Protein AF-A0A7X7EU52-F1 (afdb_monomer_lite)

Structure (mmCIF, N/CA/C/O backbone):
data_AF-A0A7X7EU52-F1
#
_entry.id   AF-A0A7X7EU52-F1
#
loop_
_atom_site.group_PDB
_atom_site.id
_atom_site.type_symbol
_atom_site.label_atom_id
_atom_site.label_alt_id
_atom_site.lab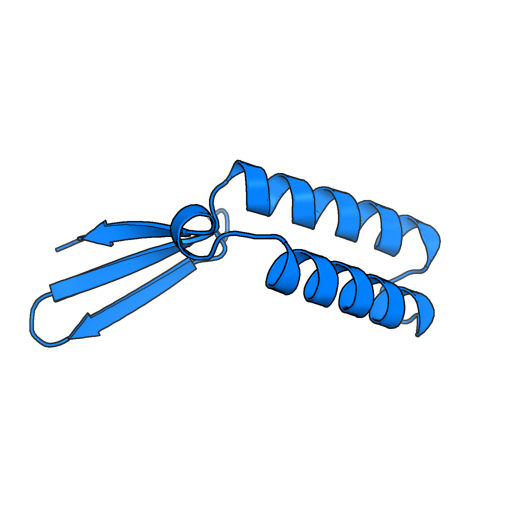el_comp_id
_atom_site.label_asym_id
_atom_site.label_entity_id
_atom_site.label_seq_id
_atom_site.pdbx_PDB_ins_code
_atom_site.Cartn_x
_atom_site.Cartn_y
_atom_site.Cartn_z
_atom_site.occupancy
_atom_site.B_iso_or_equiv
_atom_site.auth_seq_id
_atom_site.auth_comp_id
_atom_site.auth_asym_id
_atom_site.auth_atom_id
_atom_site.pdbx_PDB_model_num
ATOM 1 N N . MET A 1 1 ? 5.218 15.582 8.301 1.00 41.44 1 MET A N 1
ATOM 2 C CA . MET A 1 1 ? 4.813 14.274 8.863 1.00 41.44 1 MET A CA 1
ATOM 3 C C . MET A 1 1 ? 4.994 13.239 7.767 1.00 41.44 1 MET A C 1
ATOM 5 O O . MET A 1 1 ? 4.689 13.591 6.631 1.00 41.44 1 MET A O 1
ATOM 9 N N . PRO A 1 2 ? 5.524 12.032 8.028 1.00 52.69 2 PRO A N 1
ATOM 10 C CA . PRO A 1 2 ? 5.499 10.992 7.009 1.00 52.69 2 PRO A CA 1
ATOM 11 C C . PRO A 1 2 ? 4.031 10.682 6.706 1.00 52.69 2 PRO A C 1
ATOM 13 O O . PRO A 1 2 ? 3.244 10.476 7.627 1.00 52.69 2 PRO A O 1
ATOM 16 N N . PHE A 1 3 ? 3.651 10.718 5.434 1.00 61.16 3 PHE A N 1
ATOM 17 C CA . PHE A 1 3 ? 2.351 10.221 5.009 1.00 61.16 3 PHE A CA 1
ATOM 18 C C . PHE A 1 3 ? 2.454 8.698 4.961 1.00 61.16 3 PHE A C 1
ATOM 20 O O . PHE A 1 3 ? 3.183 8.150 4.137 1.00 61.16 3 PHE A O 1
ATOM 27 N N . PHE A 1 4 ? 1.779 8.022 5.884 1.00 73.56 4 PHE A N 1
ATOM 28 C CA . PHE A 1 4 ? 1.623 6.572 5.844 1.00 73.56 4 PHE A CA 1
ATOM 29 C C . PHE A 1 4 ? 0.411 6.265 4.966 1.00 73.56 4 PHE A C 1
ATOM 31 O O . PHE A 1 4 ? -0.601 6.962 5.053 1.00 73.56 4 PHE A O 1
ATOM 38 N N . ALA A 1 5 ? 0.508 5.249 4.110 1.00 87.38 5 ALA A N 1
ATOM 39 C CA . ALA A 1 5 ? -0.639 4.779 3.345 1.00 87.38 5 ALA A CA 1
ATOM 40 C C . ALA A 1 5 ? -1.634 4.121 4.313 1.00 87.38 5 ALA A C 1
ATOM 42 O O . ALA A 1 5 ? -1.508 2.946 4.643 1.00 87.38 5 ALA A O 1
ATOM 43 N N . GLY A 1 6 ? -2.586 4.902 4.810 1.00 91.19 6 GLY A N 1
ATOM 44 C CA . GLY A 1 6 ? -3.579 4.455 5.773 1.00 91.19 6 GLY A CA 1
ATOM 45 C C . GLY A 1 6 ? -4.784 5.383 5.818 1.00 91.19 6 GLY A C 1
ATOM 46 O O . GLY A 1 6 ? -4.737 6.511 5.323 1.00 91.19 6 GLY A O 1
ATOM 47 N N . ALA A 1 7 ? -5.874 4.880 6.384 1.00 93.69 7 ALA A N 1
ATOM 48 C CA . ALA A 1 7 ? -7.135 5.595 6.501 1.00 93.69 7 ALA A CA 1
ATOM 49 C C . ALA A 1 7 ? -7.830 5.273 7.828 1.00 93.69 7 ALA A C 1
ATOM 51 O O . ALA A 1 7 ? -7.761 4.145 8.323 1.00 93.69 7 ALA A O 1
ATOM 52 N N . ASP A 1 8 ? -8.527 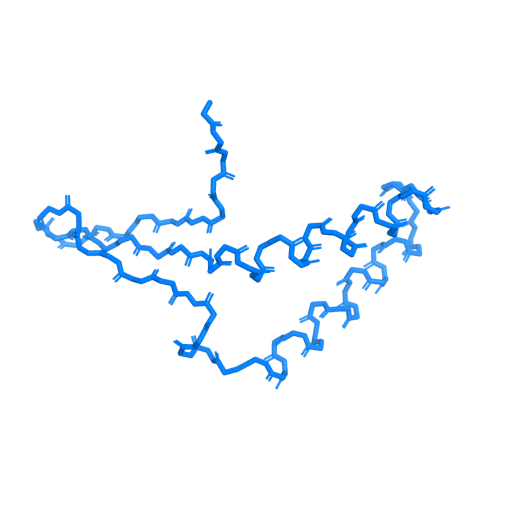6.274 8.363 1.00 94.75 8 ASP A N 1
ATOM 53 C CA . ASP A 1 8 ? -9.305 6.173 9.594 1.00 94.75 8 ASP A CA 1
ATOM 54 C C . ASP A 1 8 ? -10.793 6.028 9.256 1.00 94.75 8 ASP A C 1
ATOM 56 O O . ASP A 1 8 ? -11.353 6.800 8.474 1.00 94.75 8 ASP A O 1
ATOM 60 N N . PHE A 1 9 ? -11.440 5.042 9.871 1.00 94.81 9 PHE A N 1
ATOM 61 C CA . PHE A 1 9 ? -12.853 4.734 9.692 1.00 94.81 9 PHE A CA 1
ATOM 62 C C . PHE A 1 9 ? -13.572 4.866 11.030 1.00 94.81 9 PHE A C 1
ATOM 64 O O . PHE A 1 9 ? -13.342 4.075 11.945 1.00 94.81 9 PHE A O 1
ATOM 71 N N . THR A 1 10 ? -14.457 5.854 11.143 1.00 96.19 10 THR A N 1
ATOM 72 C CA . THR A 1 10 ? -15.203 6.134 12.378 1.00 96.19 10 THR A CA 1
ATOM 73 C C . THR A 1 10 ? -16.653 5.690 12.251 1.00 96.19 10 THR A C 1
ATOM 75 O O . THR A 1 10 ? -17.350 6.078 11.313 1.00 96.19 10 THR A O 1
ATOM 78 N N . HIS A 1 11 ? -17.136 4.923 13.228 1.00 95.38 11 HIS A N 1
ATOM 79 C CA . HIS A 1 11 ? -18.552 4.605 13.379 1.00 95.38 11 HIS A CA 1
ATOM 80 C C . HIS A 1 11 ? -18.949 4.679 14.857 1.00 95.38 11 HIS A C 1
ATOM 82 O O . HIS A 1 11 ? -18.428 3.940 15.694 1.00 95.38 11 HIS A O 1
ATOM 88 N N . LYS A 1 12 ? -19.906 5.566 15.168 1.00 92.94 12 LYS A N 1
ATOM 89 C CA . LYS A 1 12 ? -20.246 5.969 16.544 1.00 92.94 12 LYS A CA 1
ATOM 90 C C . LYS A 1 12 ? -19.004 6.527 17.256 1.00 92.94 12 LYS A C 1
ATOM 92 O O . LYS A 1 12 ? -18.380 7.438 16.728 1.00 92.94 12 LYS A O 1
ATOM 97 N N . GLU A 1 13 ? -18.643 5.979 18.412 1.00 93.94 13 GLU A N 1
ATOM 98 C CA . GLU A 1 13 ? -17.501 6.414 19.229 1.00 93.94 13 GLU A CA 1
ATOM 99 C C . GLU A 1 13 ? -16.243 5.563 19.004 1.00 93.94 13 GLU A C 1
ATOM 101 O O . GLU A 1 13 ? -15.292 5.658 19.767 1.00 93.94 13 GLU A O 1
ATOM 106 N N . ARG A 1 14 ? -16.225 4.722 17.961 1.00 95.38 14 ARG A N 1
ATOM 107 C CA . ARG A 1 14 ? -15.088 3.856 17.643 1.00 95.38 14 ARG A CA 1
ATOM 108 C C . ARG A 1 14 ? -14.475 4.254 16.310 1.00 95.38 14 ARG A C 1
ATOM 110 O O . ARG A 1 14 ? -15.179 4.283 15.297 1.00 95.38 14 ARG A O 1
ATOM 117 N N . THR A 1 15 ? -13.168 4.484 16.298 1.00 97.19 15 THR A N 1
ATOM 118 C CA . THR A 1 15 ? -12.375 4.651 15.080 1.00 97.19 15 THR A CA 1
ATOM 119 C C . THR A 1 15 ? -11.403 3.496 14.941 1.00 97.19 15 THR A C 1
ATOM 121 O O . THR A 1 15 ? -10.711 3.090 15.874 1.00 97.19 15 THR A O 1
ATOM 124 N N . VAL A 1 16 ? -11.384 2.943 13.737 1.00 95.69 16 VAL A N 1
ATOM 125 C CA . VAL A 1 16 ? -10.422 1.935 13.322 1.00 95.69 16 VAL A CA 1
ATOM 126 C C . VAL A 1 16 ? -9.493 2.578 12.309 1.00 95.69 16 VAL A C 1
ATOM 128 O O . VAL A 1 16 ? -9.955 3.127 11.309 1.00 95.69 16 VAL A O 1
ATOM 131 N N . ARG A 1 17 ? -8.192 2.503 12.561 1.00 94.50 17 ARG A N 1
ATOM 132 C CA . ARG A 1 17 ? -7.158 2.856 11.598 1.00 94.50 17 ARG A CA 1
ATOM 133 C C . ARG A 1 17 ? -6.744 1.606 10.848 1.00 94.50 17 ARG A C 1
ATOM 135 O O . ARG A 1 17 ? -6.398 0.605 11.465 1.00 94.50 17 ARG A O 1
ATOM 142 N N . ILE A 1 18 ? -6.759 1.683 9.525 1.00 93.19 18 ILE A N 1
ATOM 143 C CA . ILE A 1 18 ? -6.225 0.643 8.648 1.00 93.19 18 ILE A CA 1
ATOM 144 C C . ILE A 1 18 ? -4.984 1.217 7.974 1.00 93.19 18 ILE A C 1
ATOM 146 O O . ILE A 1 18 ? -5.079 2.230 7.278 1.00 93.19 18 ILE A O 1
ATOM 150 N N . THR A 1 19 ? -3.833 0.579 8.169 1.00 93.19 19 THR A N 1
ATOM 151 C CA . THR A 1 19 ? -2.540 1.030 7.633 1.00 93.19 19 THR A CA 1
ATOM 152 C C . THR A 1 19 ? -1.915 -0.066 6.784 1.00 93.19 19 THR A C 1
ATOM 154 O O . THR A 1 19 ? -1.912 -1.225 7.178 1.00 93.19 19 THR A O 1
ATOM 157 N N . LEU A 1 20 ? -1.375 0.275 5.613 1.00 91.12 20 LEU A N 1
ATOM 158 C CA . LEU A 1 20 ? -0.576 -0.657 4.817 1.00 91.12 20 LEU A CA 1
ATOM 159 C C . LEU A 1 20 ? 0.676 -1.048 5.606 1.00 91.12 20 LEU A C 1
ATOM 161 O O . LEU A 1 20 ? 1.413 -0.160 6.044 1.00 91.12 20 LEU A O 1
ATOM 165 N N . LYS A 1 21 ? 0.942 -2.353 5.744 1.00 91.50 21 LYS A N 1
ATOM 166 C CA . LYS A 1 21 ? 2.136 -2.831 6.453 1.00 91.50 21 LYS A CA 1
ATOM 167 C C . LYS A 1 21 ? 3.395 -2.161 5.909 1.00 91.50 21 LYS A C 1
ATOM 169 O O . LYS A 1 21 ? 3.581 -2.045 4.694 1.00 91.50 21 LYS A O 1
ATOM 174 N N . LYS A 1 22 ? 4.283 -1.748 6.814 1.00 89.94 22 LYS A N 1
ATOM 175 C CA . LYS A 1 22 ? 5.474 -0.954 6.481 1.00 89.94 22 LYS A CA 1
ATOM 176 C C . LYS A 1 22 ? 6.358 -1.621 5.422 1.00 89.94 22 LYS A C 1
ATOM 178 O O . LYS A 1 22 ? 6.669 -0.980 4.424 1.00 89.94 22 LYS A O 1
ATOM 183 N N . ASP A 1 23 ? 6.694 -2.897 5.594 1.00 88.94 23 ASP A N 1
ATOM 184 C CA . ASP A 1 23 ? 7.560 -3.643 4.661 1.00 88.94 23 ASP A CA 1
ATOM 185 C C . ASP A 1 23 ? 6.976 -3.680 3.241 1.00 88.94 23 ASP A C 1
ATOM 187 O O . ASP A 1 23 ? 7.670 -3.633 2.225 1.00 88.94 23 ASP A O 1
ATOM 191 N N . LEU A 1 24 ? 5.652 -3.739 3.185 1.00 88.75 24 LEU A N 1
ATOM 192 C CA . LEU A 1 24 ? 4.855 -3.861 1.982 1.00 88.75 24 LEU A CA 1
ATOM 193 C C . LEU A 1 24 ? 4.776 -2.499 1.265 1.00 88.75 24 LEU A C 1
ATOM 195 O O . LEU A 1 24 ? 4.971 -2.420 0.051 1.00 88.75 24 LEU A O 1
ATOM 199 N N . ALA A 1 25 ? 4.622 -1.412 2.027 1.00 88.94 25 ALA A N 1
ATOM 200 C CA . ALA A 1 25 ? 4.732 -0.040 1.535 1.00 88.94 25 ALA A CA 1
ATOM 201 C C . ALA A 1 25 ? 6.146 0.294 1.022 1.00 88.94 25 ALA A C 1
ATOM 203 O O . ALA A 1 25 ? 6.289 0.905 -0.039 1.00 88.94 25 ALA A O 1
ATOM 204 N N . GLU A 1 26 ? 7.190 -0.118 1.745 1.00 89.94 26 GLU A N 1
ATOM 205 C CA . GLU A 1 26 ? 8.589 0.091 1.353 1.00 89.94 26 GLU A CA 1
ATOM 206 C C . GLU A 1 26 ? 8.921 -0.648 0.057 1.00 89.94 26 GLU A C 1
ATOM 208 O O . GLU A 1 26 ? 9.495 -0.053 -0.858 1.00 89.94 26 GLU A O 1
ATOM 213 N N . ARG A 1 27 ? 8.484 -1.906 -0.065 1.00 88.94 27 ARG A N 1
ATOM 214 C CA . ARG A 1 27 ? 8.647 -2.700 -1.285 1.00 88.94 27 ARG A CA 1
ATOM 215 C C . ARG A 1 27 ? 7.965 -2.050 -2.489 1.00 88.94 27 ARG A C 1
ATOM 217 O O . ARG A 1 27 ? 8.621 -1.830 -3.505 1.00 88.94 27 ARG A O 1
ATOM 224 N N . ILE A 1 28 ? 6.678 -1.709 -2.369 1.00 88.50 28 ILE A N 1
ATOM 225 C CA . ILE A 1 28 ? 5.924 -1.074 -3.462 1.00 88.50 28 ILE A CA 1
ATOM 226 C C . ILE A 1 28 ? 6.571 0.265 -3.838 1.00 88.50 28 ILE A C 1
ATOM 228 O O . ILE A 1 28 ? 6.766 0.549 -5.017 1.00 88.50 28 ILE A O 1
ATOM 232 N N . SER A 1 29 ? 6.960 1.082 -2.853 1.00 88.44 29 SER A N 1
ATOM 233 C CA . SER A 1 29 ? 7.629 2.361 -3.115 1.00 88.44 29 SER A CA 1
ATOM 234 C C . SER A 1 29 ? 8.972 2.182 -3.830 1.00 88.44 29 SER A C 1
ATOM 236 O O . SER A 1 29 ? 9.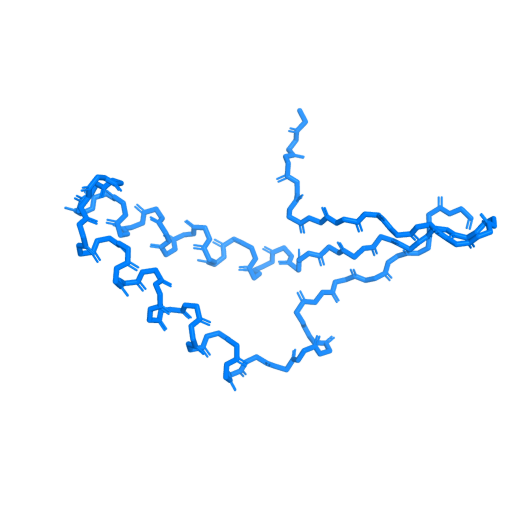295 2.978 -4.710 1.00 88.44 29 SER A O 1
ATOM 238 N N . GLY A 1 30 ? 9.739 1.145 -3.481 1.00 89.94 30 GLY A N 1
ATOM 239 C CA . GLY A 1 30 ? 10.990 0.794 -4.152 1.00 89.94 30 GLY A CA 1
ATOM 240 C C . GLY A 1 30 ? 10.785 0.465 -5.630 1.00 89.94 30 GLY A C 1
ATOM 241 O O . GLY A 1 30 ? 11.421 1.078 -6.485 1.00 89.94 30 GLY A O 1
ATOM 242 N N . GLU A 1 31 ? 9.834 -0.419 -5.933 1.00 88.69 31 GLU A N 1
ATOM 243 C CA . GLU A 1 31 ? 9.507 -0.804 -7.312 1.00 88.69 31 GLU A CA 1
ATOM 244 C C . GLU A 1 31 ? 9.017 0.396 -8.138 1.00 88.69 31 GLU A C 1
ATOM 246 O O . GLU A 1 31 ? 9.468 0.614 -9.260 1.00 88.69 31 GLU A O 1
ATOM 251 N N . LEU A 1 32 ? 8.142 1.235 -7.572 1.00 88.50 32 LEU A N 1
ATOM 252 C CA . LEU A 1 32 ? 7.650 2.435 -8.258 1.00 88.50 32 LEU A CA 1
ATOM 253 C C . LEU A 1 32 ? 8.761 3.456 -8.533 1.00 88.50 32 LEU A C 1
ATOM 255 O O . LEU A 1 32 ? 8.739 4.111 -9.577 1.00 88.50 32 LEU A O 1
ATOM 259 N N . LYS A 1 33 ? 9.731 3.603 -7.620 1.00 89.44 33 LYS A N 1
ATOM 260 C CA . LYS A 1 33 ? 10.893 4.483 -7.818 1.00 89.44 33 LYS A CA 1
ATOM 261 C C . LYS A 1 33 ? 11.776 4.000 -8.961 1.00 89.44 33 LYS A C 1
ATOM 263 O O . LYS A 1 33 ? 12.228 4.830 -9.743 1.00 89.44 33 LYS A O 1
ATOM 268 N N . GLU A 1 34 ? 11.997 2.694 -9.069 1.00 88.75 34 GLU A N 1
ATOM 269 C CA . GLU A 1 34 ? 12.792 2.103 -10.148 1.00 88.75 34 GLU A CA 1
ATOM 270 C C . GLU A 1 34 ? 12.119 2.301 -11.514 1.00 88.75 34 GLU A C 1
ATOM 272 O O . GLU A 1 34 ? 12.748 2.802 -12.445 1.00 88.75 34 GLU A O 1
ATOM 277 N N . ILE A 1 35 ? 10.815 2.021 -11.618 1.00 86.19 35 ILE A N 1
ATOM 278 C CA . ILE A 1 35 ? 10.055 2.226 -12.863 1.00 86.19 35 ILE A CA 1
ATOM 279 C C . ILE A 1 35 ? 10.045 3.713 -13.248 1.00 86.19 35 ILE A C 1
ATOM 281 O O . ILE A 1 35 ? 10.266 4.053 -14.411 1.00 86.19 35 ILE A O 1
ATOM 285 N N . ASN A 1 36 ? 9.830 4.610 -12.278 1.00 87.38 36 ASN A N 1
ATOM 286 C CA . ASN A 1 36 ? 9.865 6.053 -12.519 1.00 87.38 36 ASN A CA 1
ATOM 287 C C . ASN A 1 36 ? 11.250 6.528 -12.989 1.00 87.38 36 ASN A C 1
ATOM 289 O O . ASN A 1 36 ? 11.333 7.358 -13.888 1.00 87.38 36 ASN A O 1
ATOM 293 N N . PHE A 1 37 ? 12.334 5.993 -12.419 1.00 88.62 37 PHE A N 1
ATOM 294 C CA . PHE A 1 37 ? 13.696 6.339 -12.831 1.00 88.62 37 PHE A CA 1
ATOM 295 C C . PHE A 1 37 ? 13.971 5.987 -14.301 1.00 88.62 37 PHE A C 1
ATOM 297 O O . PHE A 1 37 ? 14.687 6.720 -14.979 1.00 88.62 37 PHE A O 1
ATOM 304 N N . ILE A 1 38 ? 13.391 4.891 -14.799 1.00 88.12 38 ILE A N 1
ATOM 305 C CA . ILE A 1 38 ? 13.616 4.406 -16.168 1.00 88.12 38 ILE A CA 1
ATOM 306 C C . ILE A 1 38 ? 12.707 5.111 -17.183 1.00 88.12 38 ILE A C 1
ATOM 308 O O . ILE A 1 38 ? 13.171 5.484 -18.260 1.00 88.12 38 ILE A O 1
ATOM 312 N N . TYR A 1 39 ? 11.419 5.274 -16.867 1.00 86.88 39 TYR A N 1
ATOM 313 C CA . TYR A 1 39 ? 10.405 5.677 -17.852 1.00 86.88 39 TYR A CA 1
ATOM 314 C C . TYR A 1 39 ? 9.827 7.080 -17.636 1.00 86.88 39 TYR A C 1
ATOM 316 O O . TYR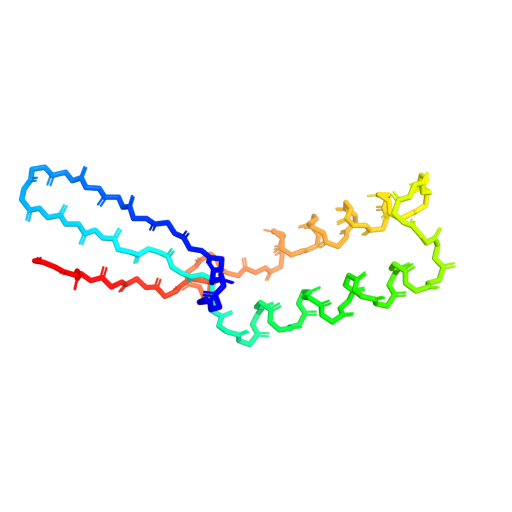 A 1 39 ? 9.307 7.657 -18.588 1.00 86.88 39 TYR A O 1
ATOM 324 N N . GLY A 1 40 ? 9.927 7.642 -16.428 1.00 84.19 40 GLY A N 1
ATOM 325 C CA . GLY A 1 40 ? 9.261 8.890 -16.047 1.00 84.19 40 GLY A CA 1
ATOM 326 C C . GLY A 1 40 ? 7.741 8.747 -15.873 1.00 84.19 40 GLY A C 1
ATOM 327 O O . GLY A 1 40 ? 7.103 7.880 -16.469 1.00 84.19 40 GLY A O 1
ATOM 328 N N . LEU A 1 41 ? 7.145 9.614 -15.048 1.00 86.38 41 LEU A N 1
ATOM 329 C CA . LEU A 1 41 ? 5.714 9.561 -14.694 1.00 86.38 41 LEU A CA 1
ATOM 330 C C . LEU A 1 41 ? 4.761 9.831 -15.870 1.00 86.38 41 LEU A C 1
ATOM 332 O O . LEU A 1 41 ? 3.617 9.379 -15.845 1.00 86.38 41 LEU A O 1
ATOM 336 N N . ASP A 1 42 ? 5.228 10.548 -16.892 1.00 86.00 42 ASP A N 1
ATOM 337 C CA . ASP A 1 42 ? 4.422 10.923 -18.062 1.00 86.00 42 ASP A CA 1
ATOM 338 C C . ASP A 1 42 ? 4.393 9.824 -19.141 1.00 86.00 42 ASP A C 1
ATOM 340 O O . ASP A 1 42 ? 3.787 9.996 -20.196 1.00 86.00 42 ASP A O 1
ATOM 344 N N . SER A 1 43 ? 5.067 8.694 -18.903 1.00 90.56 43 SER A N 1
ATOM 345 C CA . SER A 1 43 ? 5.168 7.596 -19.861 1.00 90.56 43 SER A CA 1
ATOM 346 C C . SER A 1 43 ? 4.025 6.596 -19.715 1.00 90.56 43 SER A C 1
ATOM 348 O O . SER A 1 43 ? 3.776 6.062 -18.634 1.00 90.56 43 SER A O 1
ATOM 350 N N . ASP A 1 44 ? 3.392 6.234 -20.831 1.00 90.81 44 ASP A N 1
ATOM 351 C CA . ASP A 1 44 ? 2.401 5.150 -20.871 1.00 90.81 44 ASP A CA 1
ATOM 352 C C . ASP A 1 44 ? 2.985 3.816 -20.371 1.00 90.81 44 ASP A C 1
ATOM 354 O O . ASP A 1 44 ? 2.291 3.011 -19.746 1.00 90.81 44 ASP A O 1
ATOM 358 N N . ILE A 1 45 ? 4.289 3.597 -20.585 1.00 88.81 45 ILE A N 1
ATOM 359 C CA . ILE A 1 45 ? 4.994 2.392 -20.128 1.00 88.81 45 ILE A CA 1
ATOM 360 C C . ILE A 1 45 ? 5.067 2.353 -18.598 1.00 88.81 45 ILE A C 1
ATOM 362 O O . ILE A 1 45 ? 4.903 1.283 -18.010 1.00 88.81 45 ILE A O 1
ATOM 366 N N . TYR A 1 46 ? 5.264 3.504 -17.945 1.00 89.44 46 TYR A N 1
ATOM 367 C CA . TYR A 1 46 ? 5.228 3.590 -16.485 1.00 89.44 46 TYR A CA 1
ATOM 368 C C . TYR A 1 46 ? 3.876 3.092 -15.966 1.00 89.44 46 TYR A C 1
ATOM 370 O O . TYR A 1 46 ? 3.827 2.171 -15.149 1.00 89.44 46 TYR A O 1
ATOM 378 N N . TRP A 1 47 ? 2.775 3.629 -16.497 1.00 90.00 47 TRP A N 1
ATOM 379 C CA . TRP A 1 47 ? 1.432 3.283 -16.032 1.00 90.00 47 TRP A CA 1
ATOM 380 C C . TRP A 1 47 ? 1.052 1.828 -16.305 1.00 90.00 47 TRP A C 1
ATOM 382 O O . TRP A 1 47 ? 0.422 1.194 -15.454 1.00 90.00 47 TRP A O 1
ATOM 392 N N . GLU A 1 48 ? 1.479 1.260 -17.433 1.00 92.81 48 GLU A N 1
ATOM 393 C CA . GLU A 1 48 ? 1.243 -0.155 -17.724 1.00 92.81 48 GLU A CA 1
ATOM 394 C C . GLU A 1 48 ? 1.991 -1.074 -16.744 1.00 92.81 48 GLU A C 1
ATOM 396 O O . GLU A 1 48 ? 1.410 -2.035 -16.232 1.00 92.81 48 GLU A O 1
ATOM 401 N N . LEU A 1 49 ? 3.240 -0.752 -16.394 1.00 89.94 49 LEU A N 1
ATOM 402 C CA . LEU A 1 49 ? 4.010 -1.513 -15.404 1.00 89.94 49 LEU A CA 1
ATOM 403 C C . LEU A 1 49 ? 3.417 -1.388 -13.991 1.00 89.94 49 LEU A C 1
ATOM 405 O O . LEU A 1 49 ? 3.278 -2.392 -13.285 1.00 89.94 49 LEU A O 1
ATOM 409 N N . VAL A 1 50 ? 2.982 -0.185 -13.593 1.00 90.06 50 VAL A N 1
ATOM 410 C CA . VAL A 1 50 ? 2.263 0.035 -12.323 1.00 90.06 50 VAL A CA 1
ATOM 411 C C . VAL A 1 50 ? 1.005 -0.830 -12.253 1.00 90.06 50 VAL A C 1
ATOM 413 O O . VAL A 1 50 ? 0.739 -1.476 -11.231 1.00 90.06 50 VAL A O 1
ATOM 416 N N . ARG A 1 51 ? 0.235 -0.883 -13.344 1.00 91.56 51 ARG A N 1
ATOM 417 C CA . ARG A 1 51 ? -0.990 -1.684 -13.437 1.00 91.56 51 ARG A CA 1
ATOM 418 C C . ARG A 1 51 ? -0.699 -3.178 -13.299 1.00 91.56 51 ARG A C 1
ATOM 420 O O . ARG A 1 51 ? -1.379 -3.860 -12.530 1.00 91.56 51 ARG A O 1
ATOM 427 N N . GLN A 1 52 ? 0.311 -3.687 -14.005 1.00 92.06 52 GLN A N 1
ATOM 428 C CA . GLN A 1 52 ? 0.704 -5.099 -13.945 1.00 92.06 52 GLN A CA 1
ATOM 429 C C . GLN A 1 52 ? 1.135 -5.514 -12.534 1.00 92.06 52 GLN A C 1
ATOM 431 O O . GLN A 1 52 ? 0.660 -6.533 -12.021 1.00 92.06 52 GLN A O 1
ATOM 436 N N . ASN A 1 53 ? 1.955 -4.693 -11.872 1.00 89.56 53 ASN A N 1
ATOM 437 C CA . ASN A 1 53 ? 2.368 -4.943 -10.492 1.00 89.56 53 ASN A CA 1
ATOM 438 C C . ASN A 1 53 ? 1.172 -4.919 -9.538 1.00 89.56 53 ASN A C 1
ATOM 440 O O . ASN A 1 53 ? 1.015 -5.828 -8.726 1.00 89.56 53 ASN A O 1
ATOM 444 N N . SER A 1 54 ? 0.271 -3.948 -9.690 1.00 88.62 54 SER A N 1
ATOM 445 C CA . SER A 1 54 ? -0.942 -3.853 -8.871 1.00 88.62 54 SER A CA 1
ATOM 446 C C . SER A 1 54 ? -1.810 -5.112 -8.971 1.00 88.62 54 SER A C 1
ATOM 448 O O . SER A 1 54 ? -2.221 -5.659 -7.951 1.00 88.62 54 SER A O 1
ATOM 450 N N . ILE A 1 55 ? -2.058 -5.623 -10.184 1.00 90.00 55 ILE A N 1
ATOM 451 C CA . ILE A 1 55 ? -2.841 -6.855 -10.391 1.00 90.00 55 ILE A CA 1
ATOM 452 C C . ILE A 1 55 ? -2.161 -8.054 -9.730 1.00 90.00 55 ILE A C 1
ATOM 454 O O . ILE A 1 55 ? -2.823 -8.839 -9.049 1.00 90.00 55 ILE A O 1
ATOM 458 N N . LYS A 1 56 ? -0.840 -8.182 -9.894 1.00 87.38 56 LYS A N 1
ATOM 459 C CA . LYS A 1 56 ? -0.056 -9.243 -9.257 1.00 87.38 56 LYS A CA 1
ATOM 460 C C . LYS A 1 56 ? -0.191 -9.190 -7.735 1.00 87.38 56 LYS A C 1
ATOM 462 O O . LYS A 1 56 ? -0.442 -10.224 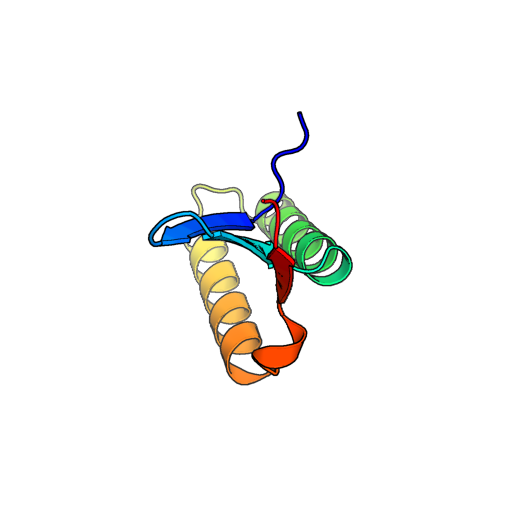-7.124 1.00 87.38 56 LYS A O 1
ATOM 467 N N . TYR A 1 57 ? -0.086 -8.005 -7.139 1.00 84.56 57 TYR A N 1
ATOM 468 C CA . TYR A 1 57 ? -0.247 -7.824 -5.699 1.00 84.56 57 TYR A CA 1
ATOM 469 C C . TYR A 1 57 ? -1.626 -8.242 -5.211 1.00 84.56 57 TYR A C 1
ATOM 471 O O . TYR A 1 57 ? -1.729 -9.050 -4.293 1.00 84.56 57 TYR A O 1
ATOM 479 N N . TRP A 1 58 ? -2.684 -7.778 -5.872 1.00 83.75 58 TRP A N 1
ATOM 480 C CA . TRP A 1 58 ? -4.050 -8.141 -5.497 1.00 83.75 58 TRP A CA 1
ATOM 481 C C . TRP A 1 58 ? -4.369 -9.627 -5.661 1.00 83.75 58 TRP A C 1
ATOM 483 O O . TRP A 1 58 ? -5.237 -10.136 -4.951 1.00 83.75 58 TRP A O 1
ATOM 493 N N . LEU A 1 59 ? -3.705 -10.311 -6.596 1.00 87.81 59 LEU A N 1
ATOM 494 C CA . LEU A 1 59 ? -3.877 -11.745 -6.817 1.00 87.81 59 LEU A CA 1
ATOM 495 C C . LEU A 1 59 ? -3.080 -12.593 -5.817 1.00 87.81 59 LEU A C 1
ATOM 497 O O . LEU A 1 59 ? -3.549 -13.652 -5.414 1.00 87.81 59 LEU A O 1
ATOM 501 N N . GLN A 1 60 ? -1.867 -12.161 -5.463 1.00 83.94 60 GLN A N 1
ATOM 502 C CA . GLN A 1 60 ? -0.918 -12.971 -4.694 1.00 83.94 60 GLN A CA 1
ATOM 503 C C . GLN A 1 60 ? -0.932 -12.685 -3.194 1.00 83.94 60 GLN A C 1
ATOM 505 O O . GLN A 1 60 ? -0.472 -13.523 -2.421 1.00 83.94 60 GLN A O 1
ATOM 510 N N . PHE A 1 61 ? -1.406 -11.515 -2.770 1.00 82.94 61 PHE A N 1
ATOM 511 C CA . PHE A 1 61 ? -1.405 -11.157 -1.359 1.00 82.94 61 PHE A CA 1
ATOM 512 C C . PHE A 1 61 ? -2.646 -11.680 -0.649 1.00 82.94 61 PHE A C 1
ATOM 514 O O . PHE A 1 61 ? -3.779 -11.476 -1.092 1.00 82.94 61 PHE A O 1
ATOM 521 N N . ASP A 1 62 ? -2.422 -12.312 0.501 1.00 82.25 62 ASP A N 1
ATOM 522 C CA . ASP A 1 62 ? -3.492 -12.580 1.449 1.00 82.25 62 ASP A CA 1
ATOM 523 C C . ASP A 1 62 ? -3.949 -11.254 2.057 1.00 82.25 62 ASP A C 1
ATOM 525 O O . ASP A 1 62 ? -3.164 -10.539 2.674 1.00 82.25 62 ASP A O 1
ATOM 529 N N . ARG A 1 63 ? -5.231 -10.920 1.891 1.00 77.62 63 ARG A N 1
ATOM 530 C CA . ARG A 1 63 ? -5.815 -9.645 2.335 1.00 77.62 63 ARG A CA 1
ATOM 531 C C . ARG A 1 63 ? -5.719 -9.446 3.846 1.00 77.62 63 ARG A C 1
ATOM 533 O O . ARG A 1 63 ? -5.701 -8.301 4.287 1.00 77.62 63 ARG A O 1
ATOM 540 N N . HIS A 1 64 ? -5.630 -10.533 4.612 1.00 80.12 64 HIS A N 1
ATOM 541 C CA . HIS A 1 64 ? -5.443 -10.484 6.063 1.00 80.12 64 HIS A CA 1
ATOM 542 C C . HIS A 1 64 ? -4.020 -10.063 6.450 1.00 80.12 64 HIS A C 1
ATOM 544 O O . HIS A 1 64 ? -3.795 -9.607 7.563 1.00 80.12 64 HIS A O 1
ATOM 550 N N . GLU A 1 65 ? -3.073 -10.164 5.517 1.00 84.69 65 GLU A N 1
ATOM 551 C CA . GLU A 1 65 ? -1.660 -9.880 5.743 1.00 84.69 65 GLU A CA 1
ATOM 552 C C . GLU A 1 65 ? -1.213 -8.529 5.174 1.00 84.69 65 GLU A C 1
ATOM 554 O O . GLU A 1 65 ? -0.061 -8.151 5.368 1.00 84.69 65 GLU A O 1
ATOM 559 N N . ILE A 1 66 ? -2.088 -7.788 4.482 1.00 88.88 66 ILE A N 1
ATOM 560 C CA . ILE A 1 66 ? -1.723 -6.524 3.814 1.00 88.88 66 ILE A CA 1
ATOM 561 C C . ILE A 1 66 ? -1.735 -5.338 4.783 1.00 88.88 66 ILE A C 1
ATOM 563 O O . ILE A 1 66 ? -0.943 -4.404 4.626 1.00 88.88 66 ILE A O 1
ATOM 56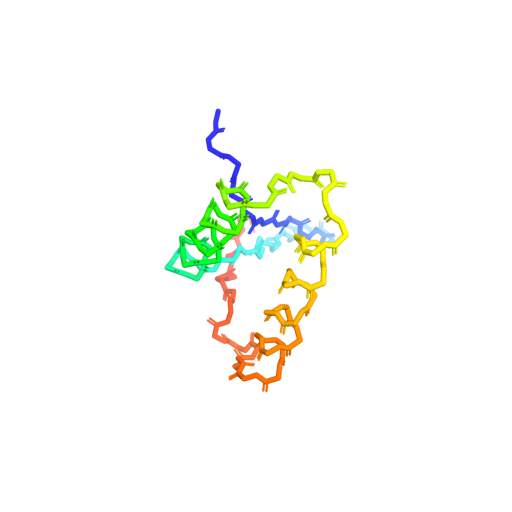7 N N . PHE A 1 67 ? -2.629 -5.359 5.772 1.00 91.50 67 PHE A N 1
ATOM 568 C CA . PHE A 1 67 ? -2.919 -4.197 6.603 1.00 91.50 67 PHE A CA 1
ATOM 569 C C . PHE A 1 67 ? -2.750 -4.482 8.092 1.00 91.50 67 PHE A C 1
ATOM 571 O O . PHE A 1 67 ? -3.157 -5.535 8.577 1.00 91.50 67 PHE A O 1
ATOM 578 N N . ASP A 1 68 ? -2.222 -3.494 8.804 1.00 91.75 68 ASP A N 1
ATOM 579 C CA . ASP A 1 68 ? -2.312 -3.390 10.254 1.00 91.75 68 ASP A CA 1
ATOM 580 C C . ASP A 1 68 ? -3.610 -2.653 10.615 1.00 91.75 68 ASP A C 1
ATOM 582 O O . ASP A 1 68 ? -3.993 -1.680 9.951 1.00 91.75 68 ASP A O 1
ATOM 586 N N . ILE A 1 69 ? -4.312 -3.144 11.639 1.00 92.38 69 ILE A N 1
ATOM 587 C CA . ILE A 1 69 ? -5.607 -2.616 12.076 1.00 92.38 69 ILE A CA 1
ATOM 588 C C . ILE A 1 69 ? -5.519 -2.235 13.552 1.00 92.38 69 ILE A C 1
ATOM 590 O O . ILE A 1 69 ? -5.409 -3.107 14.412 1.00 92.38 69 ILE A O 1
ATOM 594 N N . ASP A 1 70 ? -5.652 -0.942 13.839 1.00 93.50 70 ASP A N 1
ATOM 595 C CA . ASP A 1 70 ? -5.584 -0.389 15.191 1.00 93.50 70 ASP A CA 1
ATOM 596 C C . ASP A 1 70 ? -6.913 0.258 15.593 1.00 93.50 70 ASP A C 1
ATOM 598 O O . ASP A 1 70 ? -7.590 0.891 14.782 1.00 93.50 70 ASP A O 1
ATOM 602 N N . ILE A 1 71 ? -7.280 0.144 16.870 1.00 94.06 71 ILE A N 1
ATOM 603 C CA . ILE A 1 71 ? -8.345 0.953 17.478 1.00 94.06 71 ILE A CA 1
ATOM 604 C C . ILE A 1 71 ? -7.659 2.147 18.139 1.00 94.06 71 ILE A C 1
ATOM 606 O O . ILE A 1 71 ? -6.771 1.948 18.967 1.00 94.06 71 ILE A O 1
ATOM 610 N N . ILE A 1 72 ? -8.037 3.369 17.770 1.00 92.31 72 ILE A N 1
ATOM 611 C CA . ILE A 1 72 ? -7.307 4.584 18.183 1.00 92.31 72 ILE A CA 1
ATOM 612 C C . ILE A 1 72 ? -8.079 5.461 19.182 1.00 92.31 72 ILE A C 1
ATOM 614 O O . ILE A 1 72 ? -7.661 6.585 19.464 1.00 92.31 72 ILE A O 1
ATOM 618 N N . ASN A 1 73 ? -9.190 4.949 19.717 1.00 78.25 73 ASN A N 1
ATOM 619 C CA . ASN A 1 73 ? -10.134 5.633 20.603 1.00 78.25 73 ASN A CA 1
ATOM 620 C C . ASN A 1 73 ? -11.072 4.654 21.313 1.00 78.25 73 ASN A C 1
ATOM 622 O O . ASN A 1 73 ? -11.452 3.625 20.704 1.00 78.25 73 ASN A O 1
#

Sequence (73 aa):
MPFFAGADFTHKERTVRITLKKDLAERISGELKEINFIYGLDSDIYWELVRQNSIKYWLQFDRHEIFDIDIIN

pLDDT: mean 87.73, std 8.77, range [41.44, 97.19]

Foldseek 3Di:
DDDFQWDWDDDDPWIKIKTFDPVRVVVLVVVLVVLCVVANPPGPSSVVVNVVVVVVCVVPDDPVPGIDMDTPD

Radius of gyration: 15.27 Å; chains: 1; bounding box: 34×27×42 Å

Secondary structure (DSSP, 8-state):
----SEEEEEETTEEEEEEE-HHHHHHHHHHHHHHHHHH-TT-HHHHHHHHHHHHHHHHHS-GGGTEEEEE--